Protein AF-A0AB39K5T0-F1 (afdb_monomer_lite)

Foldseek 3Di:
DDPLVVVLVVVLVVVCVVCVVVVNNVVSVVVVVVCVVCVVVSVVVVVVVVVVVVVVVVVVVVVVVVVVVVVVVVVVVVVVVVVVVVVVVVVVVVVVVVVVVVVVVCCVVCVPPNVVVVVVVVVVVVVVVVVVVVVVVVVVPD

Secondary structure (DSSP, 8-state):
--HHHHHHHHHHHHHHHHHHHTT-HHHHHHHHHHHHHTHHHHHHHHHHHHHHHHHHHHHHHHHHHHHHHHHHHHHHHHHHHHHHHHHHHHHHHHHHHHHHHHHHHHHHHHSSTTHHHHHHHHHHHHHHHHHHHHHHHHHTT-

Sequence (142 aa):
MDKFEEALQHHKDSLAKELIKLGKNRQVDLAEWDIEQNQADYEYYFEAGRQSQQAKVEELQQDLEAQREETIKGYTKISDLRLERDELQKRVDSLEAASLKALAWFDQKYMGETGLESMLWVGKAKEARDELEQALKGEENA

Structure (mmCIF, N/CA/C/O backbone):
data_AF-A0AB39K5T0-F1
#
_entry.id   AF-A0AB39K5T0-F1
#
loop_
_atom_site.group_PDB
_atom_site.id
_atom_site.type_symbol
_atom_site.label_atom_id
_atom_site.label_alt_id
_atom_site.label_comp_id
_atom_site.label_asym_id
_atom_site.label_entity_id
_atom_site.label_seq_id
_atom_site.pdbx_PDB_ins_code
_atom_site.Cartn_x
_atom_site.Cartn_y
_atom_site.Cartn_z
_atom_site.occupancy
_atom_site.B_iso_or_equiv
_atom_site.auth_seq_id
_atom_site.auth_comp_id
_atom_site.auth_asym_id
_atom_site.auth_atom_id
_atom_site.pdbx_PDB_model_num
ATOM 1 N N . MET A 1 1 ? -5.313 -11.377 31.224 1.00 54.31 1 MET A N 1
ATOM 2 C CA . MET A 1 1 ? -6.736 -11.083 30.993 1.00 54.31 1 MET A CA 1
ATOM 3 C C . MET A 1 1 ? -6.956 -11.084 29.493 1.00 54.31 1 MET A C 1
ATOM 5 O O . MET A 1 1 ? -5.973 -11.033 28.756 1.00 54.31 1 MET A O 1
ATOM 9 N N . ASP A 1 2 ? -8.194 -11.227 29.036 1.00 84.12 2 ASP A N 1
ATOM 10 C CA . ASP A 1 2 ? -8.521 -11.064 27.617 1.00 84.12 2 ASP A CA 1
ATOM 11 C C . ASP A 1 2 ? -8.230 -9.614 27.164 1.00 84.12 2 ASP A C 1
ATOM 13 O O . ASP A 1 2 ? -8.338 -8.677 27.956 1.00 84.12 2 ASP A O 1
ATOM 17 N N . LYS A 1 3 ? -7.877 -9.395 25.888 1.00 87.75 3 LYS A N 1
ATOM 18 C CA . LYS A 1 3 ? -7.693 -8.043 25.321 1.00 87.75 3 LYS A CA 1
ATOM 19 C C . LYS A 1 3 ? -8.965 -7.205 25.452 1.00 87.75 3 LYS A C 1
ATOM 21 O O . LYS A 1 3 ? -8.874 -5.986 25.587 1.00 87.75 3 LYS A O 1
ATOM 26 N N . PHE A 1 4 ? -10.129 -7.852 25.385 1.00 91.38 4 PHE A N 1
ATOM 27 C CA . PHE A 1 4 ? -11.407 -7.201 25.645 1.00 91.38 4 PHE A CA 1
ATOM 28 C C . PHE A 1 4 ? -11.530 -6.776 27.114 1.00 91.38 4 PHE A C 1
ATOM 30 O O . PHE A 1 4 ? -11.803 -5.609 27.377 1.00 91.38 4 PHE A O 1
ATOM 37 N N . GLU A 1 5 ? -11.254 -7.673 28.064 1.00 92.31 5 GLU A N 1
ATOM 38 C CA . GLU A 1 5 ? -11.319 -7.383 29.505 1.00 92.31 5 GLU A CA 1
ATOM 39 C C . GLU A 1 5 ? -10.394 -6.226 29.908 1.00 92.31 5 GLU A C 1
ATOM 41 O O . GLU A 1 5 ? -10.803 -5.338 30.654 1.00 92.31 5 GLU A O 1
ATOM 46 N N . GLU A 1 6 ? -9.168 -6.186 29.378 1.00 93.25 6 GLU A N 1
ATOM 47 C CA . GLU A 1 6 ? -8.213 -5.103 29.649 1.00 93.25 6 GLU A CA 1
ATOM 48 C C . GLU A 1 6 ? -8.710 -3.753 29.109 1.00 93.25 6 GLU A C 1
ATOM 50 O O . GLU A 1 6 ? -8.657 -2.736 29.808 1.00 93.25 6 GLU A O 1
ATOM 55 N N . ALA A 1 7 ? -9.234 -3.735 27.878 1.00 92.00 7 ALA A N 1
ATOM 56 C CA . ALA A 1 7 ? -9.787 -2.530 27.265 1.00 92.00 7 ALA A CA 1
ATOM 57 C C . ALA A 1 7 ? -11.060 -2.054 27.982 1.00 92.00 7 ALA A C 1
ATOM 59 O O . ALA A 1 7 ? -11.226 -0.853 28.221 1.00 92.00 7 ALA A O 1
ATOM 60 N N . LEU A 1 8 ? -11.933 -2.990 28.362 1.00 93.31 8 LEU A N 1
ATOM 61 C CA . LEU A 1 8 ? -13.162 -2.719 29.094 1.00 93.31 8 LEU A CA 1
ATOM 62 C C . LEU A 1 8 ? -12.852 -2.144 30.476 1.00 93.31 8 LEU A C 1
ATOM 64 O O . LEU A 1 8 ? -13.430 -1.124 30.850 1.00 93.31 8 LEU A O 1
ATOM 68 N N . GLN A 1 9 ? -11.904 -2.736 31.208 1.00 93.94 9 GLN A N 1
ATOM 69 C CA . GLN A 1 9 ? -11.502 -2.238 32.521 1.00 93.94 9 GLN A CA 1
ATOM 70 C C . GLN A 1 9 ? -10.901 -0.833 32.427 1.00 93.94 9 GLN A C 1
ATOM 72 O O . GLN A 1 9 ? -11.272 0.048 33.198 1.00 93.94 9 GLN A O 1
ATOM 77 N N . HIS A 1 10 ? -10.038 -0.582 31.439 1.00 94.06 10 HIS A N 1
ATOM 78 C CA . HIS A 1 10 ? -9.495 0.756 31.213 1.00 94.06 10 HIS A CA 1
ATOM 79 C C . HIS A 1 10 ? -10.602 1.788 30.928 1.00 94.06 10 HIS A C 1
ATOM 81 O O . HIS A 1 10 ? -10.564 2.909 31.444 1.00 94.06 10 HIS A O 1
ATOM 87 N N . HIS A 1 11 ? -11.607 1.422 30.127 1.00 91.44 11 HIS A N 1
ATOM 88 C CA . HIS A 1 11 ? -12.763 2.279 29.860 1.00 91.44 11 HIS A CA 1
ATOM 89 C C . HIS A 1 11 ? -13.599 2.543 31.119 1.00 91.44 11 HIS A C 1
ATOM 91 O O . HIS A 1 11 ? -13.936 3.704 31.370 1.00 91.44 11 HIS A O 1
ATOM 97 N N . LYS A 1 12 ? -13.885 1.509 31.924 1.00 93.44 12 LYS A N 1
ATOM 98 C CA . LYS A 1 12 ? -14.578 1.636 33.218 1.00 93.44 12 LYS A CA 1
ATOM 99 C C . LYS A 1 12 ? -13.832 2.603 34.141 1.00 93.44 12 LYS A C 1
ATOM 101 O O . LYS A 1 12 ? -14.409 3.593 34.587 1.00 93.44 12 LYS A O 1
ATOM 106 N N . ASP A 1 13 ? -12.528 2.400 34.322 1.00 95.12 13 ASP A N 1
ATOM 107 C CA . ASP A 1 13 ? -11.683 3.244 35.172 1.00 95.12 13 ASP A CA 1
ATOM 108 C C . ASP A 1 13 ? -11.649 4.699 34.691 1.00 95.12 13 ASP A C 1
ATOM 110 O O . ASP A 1 13 ? -11.670 5.639 35.493 1.00 95.12 13 ASP A O 1
ATOM 114 N N . SER A 1 14 ? -11.569 4.911 33.374 1.00 95.81 14 SER A N 1
ATOM 115 C CA . SER A 1 14 ? -11.548 6.256 32.803 1.00 95.81 14 SER A CA 1
ATOM 116 C C . SER A 1 14 ? -12.891 6.964 32.971 1.00 95.81 14 SER A C 1
ATOM 118 O O . SER A 1 14 ? -12.914 8.147 33.316 1.00 95.81 14 SER A O 1
ATOM 120 N N . LEU A 1 15 ? -14.002 6.257 32.753 1.00 94.12 15 LEU A N 1
ATOM 121 C CA . LEU A 1 15 ? -15.347 6.791 32.947 1.00 94.12 15 LEU A CA 1
ATOM 122 C C . LEU A 1 15 ? -15.587 7.149 34.418 1.00 94.12 15 LEU A C 1
ATOM 124 O O . LEU A 1 15 ? -16.039 8.257 34.713 1.00 94.12 15 LEU A O 1
ATOM 128 N N . ALA A 1 16 ? -15.222 6.252 35.336 1.00 94.50 16 ALA A N 1
ATOM 129 C CA . ALA A 1 16 ? -15.334 6.475 36.772 1.00 94.50 16 ALA A CA 1
ATOM 130 C C . ALA A 1 16 ? -14.557 7.728 37.202 1.00 94.50 16 ALA A C 1
ATOM 132 O O . ALA A 1 16 ? -15.107 8.602 37.874 1.00 94.50 16 ALA A O 1
ATOM 133 N N . LYS A 1 17 ? -13.306 7.883 36.743 1.00 96.25 17 LYS A N 1
ATOM 134 C CA . LYS A 1 17 ? -12.486 9.074 37.027 1.00 96.25 17 LYS A CA 1
ATOM 135 C C . LYS A 1 17 ? -13.157 10.372 36.577 1.00 96.25 17 LYS A C 1
ATOM 137 O O . LYS A 1 17 ? -13.157 11.341 37.335 1.00 96.25 17 LYS A O 1
ATOM 142 N N . GLU A 1 18 ? -13.721 10.414 35.373 1.00 96.06 18 GLU A N 1
ATOM 143 C CA . GLU A 1 18 ? -14.386 11.620 34.861 1.00 96.06 18 GLU A CA 1
ATOM 144 C C . GLU A 1 18 ? -15.693 11.926 35.604 1.00 96.06 18 GLU A C 1
ATOM 146 O O . GLU A 1 18 ? -15.952 13.076 35.966 1.00 96.06 18 GLU A O 1
ATOM 151 N N . LEU A 1 19 ? -16.493 10.909 35.927 1.00 94.56 19 LEU A N 1
ATOM 152 C CA . LEU A 1 19 ? -17.718 11.092 36.708 1.00 94.56 19 LEU A CA 1
ATOM 153 C C . LEU A 1 19 ? -17.430 11.591 38.131 1.00 94.56 19 LEU A C 1
ATOM 155 O O . LEU A 1 19 ? -18.120 12.494 38.611 1.00 94.56 19 LEU A O 1
ATOM 159 N N . ILE A 1 20 ? -16.386 11.074 38.784 1.00 94.75 20 ILE A N 1
ATOM 160 C CA . ILE A 1 20 ? -15.945 11.539 40.107 1.00 94.75 20 ILE A CA 1
ATOM 161 C C . ILE A 1 20 ? -15.510 13.008 40.045 1.00 94.75 20 ILE A C 1
ATOM 163 O O . ILE A 1 20 ? -15.945 13.806 40.878 1.00 94.75 20 ILE A O 1
ATOM 167 N N . LYS A 1 21 ? -14.713 13.400 39.038 1.00 96.19 21 LYS A N 1
ATOM 168 C CA . LYS A 1 21 ? -14.295 14.804 38.840 1.00 96.19 21 LYS A CA 1
ATOM 169 C C . LYS A 1 21 ? -15.483 15.754 38.692 1.00 96.19 21 LYS A C 1
ATOM 171 O O . LYS A 1 21 ? -15.425 16.885 39.164 1.00 96.19 21 LYS A O 1
ATOM 176 N N . LEU A 1 22 ? -16.564 15.293 38.067 1.00 95.81 22 LEU A N 1
ATOM 177 C CA . LEU A 1 22 ? -17.803 16.055 37.894 1.00 95.81 22 LEU A CA 1
ATOM 178 C C . LEU A 1 22 ? -18.724 16.020 39.130 1.00 95.81 22 LEU A C 1
ATOM 180 O O . LEU A 1 22 ? -19.835 16.547 39.076 1.00 95.81 22 LEU A O 1
ATOM 184 N N . GLY A 1 23 ? -18.305 15.389 40.233 1.00 94.44 23 GLY A N 1
ATOM 185 C CA . GLY A 1 23 ? -19.101 15.241 41.457 1.00 94.44 23 GLY A CA 1
ATOM 186 C C . GLY A 1 23 ? -20.240 14.220 41.347 1.00 94.44 23 GLY A C 1
ATOM 187 O O . GLY A 1 23 ? -21.101 14.149 42.225 1.00 94.44 23 GLY A O 1
ATOM 188 N N . LYS A 1 24 ? -20.262 13.408 40.286 1.00 95.44 24 LYS A N 1
ATOM 189 C CA . LYS A 1 24 ? -21.336 12.467 39.938 1.00 95.44 24 LYS A CA 1
ATOM 190 C C . LYS A 1 24 ? -21.069 11.054 40.464 1.00 95.44 24 LYS A C 1
ATOM 192 O O . LYS A 1 24 ? -21.304 10.075 39.766 1.00 95.44 24 LYS A O 1
ATOM 197 N N . ASN A 1 25 ? -20.625 10.933 41.714 1.00 91.94 25 ASN A N 1
ATOM 198 C CA . ASN A 1 25 ? -20.197 9.652 42.300 1.00 91.94 25 ASN A CA 1
ATOM 199 C C . ASN A 1 25 ? -21.273 8.555 42.213 1.00 91.94 25 ASN A C 1
ATOM 201 O O . ASN A 1 25 ? -20.984 7.444 41.801 1.00 91.94 25 ASN A O 1
ATOM 205 N N . ARG A 1 26 ? -22.542 8.887 42.483 1.00 90.75 26 ARG A N 1
ATOM 206 C CA . ARG A 1 26 ? -23.658 7.924 42.388 1.00 90.75 26 ARG A CA 1
ATOM 207 C C . ARG A 1 26 ? -23.930 7.428 40.959 1.00 90.75 26 ARG A C 1
ATOM 209 O O . ARG A 1 26 ? -24.596 6.417 40.780 1.00 90.75 26 ARG A O 1
ATOM 216 N N . GLN A 1 27 ? -23.472 8.159 39.942 1.00 93.19 27 GLN A N 1
ATOM 217 C CA . GLN A 1 27 ? -23.603 7.740 38.544 1.00 93.19 27 GLN A CA 1
ATOM 218 C C . GLN A 1 27 ? -22.518 6.737 38.142 1.00 93.19 27 GLN A C 1
ATOM 220 O O . GLN A 1 27 ? -22.699 6.073 37.130 1.00 93.19 27 GLN A O 1
ATOM 225 N N . VAL A 1 28 ? -21.437 6.606 38.921 1.00 92.62 28 VAL A N 1
ATOM 226 C CA . VAL A 1 28 ? -20.396 5.594 38.691 1.00 92.62 28 VAL A CA 1
ATOM 227 C C . VAL A 1 28 ? -20.990 4.203 38.880 1.00 92.62 28 VAL A C 1
ATOM 229 O O . VAL A 1 28 ? -21.004 3.436 37.929 1.00 92.62 28 VAL A O 1
ATOM 232 N N . ASP A 1 29 ? -21.601 3.940 40.039 1.00 91.62 29 ASP A N 1
ATOM 233 C CA . ASP A 1 29 ? -22.191 2.630 40.353 1.00 91.62 29 ASP A CA 1
ATOM 234 C C . ASP A 1 29 ? -23.278 2.221 39.341 1.00 91.62 29 ASP A C 1
ATOM 236 O O . ASP A 1 29 ? -23.385 1.063 38.948 1.00 91.62 29 ASP A O 1
ATOM 240 N N . LEU A 1 30 ? -24.088 3.189 38.891 1.00 92.75 30 LEU A N 1
ATOM 241 C CA . LEU A 1 30 ? -25.125 2.952 37.882 1.00 92.75 30 LEU A CA 1
ATOM 242 C C . LEU A 1 30 ? -24.526 2.618 36.512 1.00 92.75 30 LEU A C 1
ATOM 244 O O . LEU A 1 30 ? -25.052 1.750 35.821 1.00 92.75 30 LEU A O 1
ATOM 248 N N . ALA A 1 31 ? -23.451 3.304 36.121 1.00 91.38 31 ALA A N 1
ATOM 249 C CA . ALA A 1 31 ? -22.766 3.045 34.862 1.00 91.38 31 ALA A CA 1
ATOM 250 C C . ALA A 1 31 ? -22.012 1.709 34.893 1.00 91.38 31 ALA A C 1
ATOM 252 O O . ALA A 1 31 ? -22.048 0.975 33.914 1.00 91.38 31 ALA A O 1
ATOM 253 N N . GLU A 1 32 ? -21.361 1.365 36.007 1.00 91.25 32 GLU A N 1
ATOM 254 C CA . GLU A 1 32 ? -20.696 0.068 36.170 1.00 91.25 32 GLU A CA 1
ATOM 255 C C . GLU A 1 32 ? -21.695 -1.086 36.085 1.00 91.25 32 GLU A C 1
ATOM 257 O O . GLU A 1 32 ? -21.464 -2.028 35.327 1.00 91.25 32 GLU A O 1
ATOM 262 N N . TRP A 1 33 ? -22.837 -0.969 36.771 1.00 93.00 33 TRP A N 1
ATOM 263 C CA . TRP A 1 33 ? -23.907 -1.961 36.695 1.00 93.00 33 TRP A CA 1
ATOM 264 C C . TRP A 1 33 ? -24.451 -2.117 35.269 1.00 93.00 33 TRP A C 1
ATOM 266 O O . TRP A 1 33 ? -24.597 -3.240 34.790 1.00 93.00 33 TRP A O 1
ATOM 276 N N . ASP A 1 34 ? -24.706 -1.011 34.564 1.00 93.06 34 ASP A N 1
ATOM 277 C CA . ASP A 1 34 ? -25.186 -1.042 33.176 1.00 93.06 34 ASP A CA 1
ATOM 278 C C . ASP A 1 34 ? -24.164 -1.691 32.225 1.00 93.06 34 ASP A C 1
ATOM 280 O O . ASP A 1 34 ? -24.523 -2.507 31.375 1.00 93.06 34 ASP A O 1
ATOM 284 N N . ILE A 1 35 ? -22.871 -1.407 32.411 1.00 91.88 35 ILE A N 1
ATOM 285 C CA . ILE A 1 35 ? -21.799 -2.030 31.626 1.00 91.88 35 ILE A CA 1
ATOM 286 C C . ILE A 1 35 ? -21.726 -3.539 31.886 1.00 91.88 35 ILE A C 1
ATOM 288 O O . ILE A 1 35 ? -21.510 -4.309 30.953 1.00 91.88 35 ILE A O 1
ATOM 292 N N . GLU A 1 36 ? -21.908 -3.978 33.130 1.00 91.25 36 GLU A N 1
ATOM 293 C CA . GLU A 1 36 ? -21.906 -5.401 33.484 1.00 91.25 36 GLU A CA 1
ATOM 294 C C . GLU A 1 36 ? -23.108 -6.150 32.904 1.00 91.25 36 GLU A C 1
ATOM 296 O O . GLU A 1 36 ? -22.944 -7.255 32.391 1.00 91.25 36 GLU A O 1
ATOM 301 N N . GLN A 1 37 ? -24.303 -5.548 32.926 1.00 94.69 37 GLN A N 1
ATOM 302 C CA . GLN A 1 37 ? -25.497 -6.165 32.337 1.00 94.69 37 GLN A CA 1
ATOM 303 C C . GLN A 1 37 ? -25.389 -6.318 30.815 1.00 94.69 37 GLN A C 1
ATOM 305 O O . GLN A 1 37 ? -25.910 -7.284 30.261 1.00 94.69 37 GLN A O 1
ATOM 310 N N . ASN A 1 38 ? -24.693 -5.396 30.147 1.00 93.56 38 ASN A N 1
ATOM 311 C CA . ASN A 1 38 ? -24.563 -5.372 28.690 1.00 93.56 38 ASN A CA 1
ATOM 312 C C . ASN A 1 38 ? -23.182 -5.844 28.195 1.00 93.56 38 ASN A C 1
ATOM 314 O O . ASN A 1 38 ? -22.824 -5.604 27.042 1.00 93.56 38 ASN A O 1
ATOM 318 N N . GLN A 1 39 ? -22.387 -6.515 29.040 1.00 92.06 39 GLN A N 1
ATOM 319 C CA . GLN A 1 39 ? -21.005 -6.890 28.712 1.00 92.06 39 GLN A CA 1
ATOM 320 C C . GLN A 1 39 ? -20.900 -7.710 27.418 1.00 92.06 39 GLN A C 1
ATOM 322 O O . GLN A 1 39 ? -20.000 -7.463 26.619 1.00 92.06 39 GLN A O 1
ATOM 327 N N . ALA A 1 40 ? -21.833 -8.638 27.189 1.00 92.81 40 ALA A N 1
ATOM 328 C CA . ALA A 1 40 ? -21.841 -9.478 25.992 1.00 92.81 40 ALA A CA 1
ATOM 329 C C . ALA A 1 40 ? -22.009 -8.660 24.698 1.00 92.81 40 ALA A C 1
ATOM 331 O O . ALA A 1 40 ? -21.337 -8.928 23.704 1.00 92.81 40 ALA A O 1
ATOM 332 N N . ASP A 1 41 ? -22.856 -7.628 24.719 1.00 94.19 41 ASP A N 1
ATOM 333 C CA . ASP A 1 41 ? -23.040 -6.743 23.568 1.00 94.19 41 ASP A CA 1
ATOM 334 C C . ASP A 1 41 ? -21.782 -5.899 23.330 1.00 94.19 41 ASP A C 1
ATOM 336 O O . ASP A 1 41 ? -21.341 -5.737 22.190 1.00 94.19 41 ASP A O 1
ATOM 340 N N . TYR A 1 42 ? -21.156 -5.400 24.401 1.00 91.31 42 TYR A N 1
ATOM 341 C CA . TYR A 1 42 ? -19.882 -4.685 24.296 1.00 91.31 42 TYR A CA 1
ATOM 342 C C . TYR A 1 42 ? -18.776 -5.555 23.695 1.00 91.31 42 TYR A C 1
ATOM 344 O O . TYR A 1 42 ? -18.026 -5.076 22.842 1.00 91.31 42 TYR A O 1
ATOM 352 N N . GLU A 1 43 ? -18.689 -6.817 24.109 1.00 94.19 43 GLU A N 1
ATOM 353 C CA . GLU A 1 43 ? -17.722 -7.780 23.584 1.00 94.19 43 GLU A CA 1
ATOM 354 C C . GLU A 1 43 ? -17.962 -8.049 22.099 1.00 94.19 43 GLU A C 1
ATOM 356 O O . GLU A 1 43 ? -17.043 -7.919 21.290 1.00 94.19 43 GLU A O 1
ATOM 361 N N . TYR A 1 44 ? -19.220 -8.280 21.716 1.00 94.62 44 TYR A N 1
ATOM 362 C CA . TYR A 1 44 ? -19.610 -8.468 20.322 1.00 94.62 44 TYR A CA 1
ATOM 363 C C . TYR A 1 44 ? -19.175 -7.295 19.430 1.00 94.62 44 TYR A C 1
ATOM 365 O O . TYR A 1 44 ? -18.540 -7.496 18.390 1.00 94.62 44 TYR A O 1
ATOM 373 N N . TYR A 1 45 ? -19.474 -6.053 19.826 1.00 93.62 45 TYR A N 1
ATOM 374 C CA . TYR A 1 45 ? -19.085 -4.882 19.033 1.00 93.62 45 TYR A CA 1
ATOM 375 C C . TYR A 1 45 ? -17.570 -4.652 19.025 1.00 93.62 45 TYR A C 1
ATOM 377 O O . TYR A 1 45 ? -17.024 -4.223 18.003 1.00 93.62 45 TYR A O 1
ATOM 385 N N . PHE A 1 46 ? -16.878 -4.953 20.127 1.00 93.25 46 PHE A N 1
ATOM 386 C CA . PHE A 1 46 ? -15.421 -4.881 20.199 1.00 93.25 46 PHE A CA 1
ATOM 387 C C . PHE A 1 46 ? -14.765 -5.857 19.217 1.00 93.25 46 PHE A C 1
ATOM 389 O O . PHE A 1 46 ? -13.878 -5.478 18.446 1.00 93.25 46 PHE A O 1
ATOM 396 N N . GLU A 1 47 ? -15.232 -7.102 19.189 1.00 94.44 47 GLU A N 1
ATOM 397 C CA . GLU A 1 47 ? -14.716 -8.130 18.292 1.00 94.44 47 GLU A CA 1
ATOM 3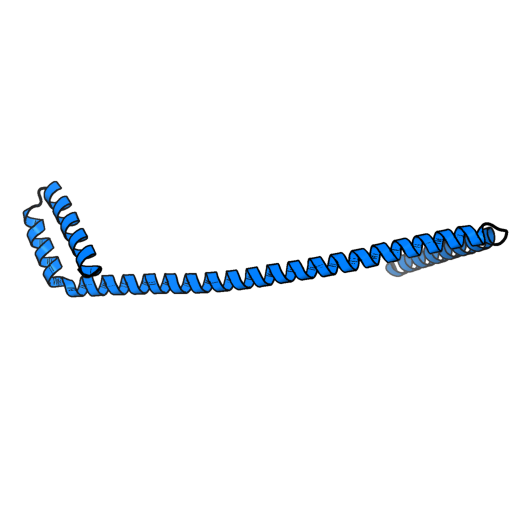98 C C . GLU A 1 47 ? -15.053 -7.846 16.832 1.00 94.44 47 GLU A C 1
ATOM 400 O O . GLU A 1 47 ? -14.163 -7.938 15.983 1.00 94.44 47 GLU A O 1
ATOM 405 N N . ALA A 1 48 ? -16.287 -7.433 16.534 1.00 94.56 48 ALA A N 1
ATOM 406 C CA . ALA A 1 48 ? -16.695 -7.043 15.187 1.00 94.56 48 ALA A CA 1
ATOM 407 C C . ALA A 1 48 ? -15.847 -5.873 14.659 1.00 94.56 48 ALA A C 1
ATOM 409 O O . ALA A 1 48 ? -15.366 -5.904 13.523 1.00 94.56 48 ALA A O 1
ATOM 410 N N . GLY A 1 49 ? -15.593 -4.867 15.503 1.00 93.62 49 GLY A N 1
ATOM 411 C CA . GLY A 1 49 ? -14.701 -3.756 15.178 1.00 93.62 49 GLY A CA 1
ATOM 412 C C . GLY A 1 49 ? -13.272 -4.223 14.900 1.00 93.62 49 GLY A C 1
ATOM 413 O O . GLY A 1 49 ? -12.681 -3.843 13.886 1.00 93.62 49 GLY A O 1
ATOM 414 N N . ARG A 1 50 ? -12.731 -5.106 15.748 1.00 93.56 50 ARG A N 1
ATOM 415 C CA . ARG A 1 50 ? -11.386 -5.671 15.573 1.00 93.56 50 ARG A CA 1
ATOM 416 C C . ARG A 1 50 ? -11.270 -6.479 14.281 1.00 93.56 50 ARG A C 1
ATOM 418 O O . ARG A 1 50 ? -10.288 -6.329 13.562 1.00 93.56 50 ARG A O 1
ATOM 425 N N . GLN A 1 51 ? -12.260 -7.315 13.976 1.00 94.69 51 GLN A N 1
ATOM 426 C CA . GLN A 1 51 ? -12.294 -8.114 12.749 1.00 94.69 51 GLN A CA 1
ATOM 427 C C . GLN A 1 51 ? -12.376 -7.226 11.504 1.00 94.69 51 GLN A C 1
ATOM 429 O O . GLN A 1 51 ? -11.645 -7.455 10.546 1.00 94.69 51 GLN A O 1
ATOM 434 N N . SER A 1 52 ? -13.202 -6.177 11.531 1.00 95.25 52 SER A N 1
ATOM 435 C CA . SER A 1 52 ? -13.307 -5.227 10.420 1.00 95.25 52 SER A CA 1
ATOM 436 C C . SER A 1 52 ? -11.991 -4.484 10.167 1.00 95.25 52 SER A C 1
ATOM 438 O O . SER A 1 52 ? -11.546 -4.383 9.023 1.00 95.25 52 SER A O 1
ATOM 440 N N . GLN A 1 53 ? -11.326 -4.013 11.226 1.00 95.00 53 GLN A N 1
ATOM 441 C CA . GLN A 1 53 ? -10.019 -3.365 11.106 1.00 95.00 53 GLN A CA 1
ATOM 442 C C . GLN A 1 53 ? -8.956 -4.328 10.580 1.00 95.00 53 GLN A C 1
ATOM 444 O O . GLN A 1 53 ? -8.185 -3.963 9.696 1.00 95.00 53 GLN A O 1
ATOM 449 N N . GLN A 1 54 ? -8.942 -5.562 11.085 1.00 95.38 54 GLN A N 1
ATOM 450 C CA . GLN A 1 54 ? -8.017 -6.596 10.636 1.00 95.38 54 GLN A CA 1
ATOM 451 C C . GLN A 1 54 ? -8.216 -6.917 9.148 1.00 95.38 54 GLN A C 1
ATOM 453 O O . GLN A 1 54 ? -7.244 -6.928 8.400 1.00 95.38 54 GLN A O 1
ATOM 458 N N . ALA A 1 55 ? -9.464 -7.069 8.697 1.00 96.12 55 ALA A N 1
ATOM 459 C CA . ALA A 1 55 ? -9.776 -7.276 7.285 1.00 96.12 55 ALA A CA 1
ATOM 460 C C . ALA A 1 55 ? -9.278 -6.113 6.413 1.00 96.12 55 ALA A C 1
ATOM 462 O O . ALA A 1 55 ? -8.728 -6.336 5.337 1.00 96.12 55 ALA A O 1
ATOM 463 N N . LYS A 1 56 ? -9.398 -4.865 6.893 1.00 96.38 56 LYS A N 1
ATOM 464 C CA . LYS A 1 56 ? -8.874 -3.707 6.159 1.00 96.38 56 LYS A CA 1
ATOM 465 C C . LYS A 1 56 ? -7.349 -3.695 6.093 1.00 96.38 56 LYS A C 1
ATOM 467 O O . LYS A 1 56 ? -6.787 -3.314 5.070 1.00 96.38 56 LYS A O 1
ATOM 472 N N . VAL A 1 57 ? -6.675 -4.102 7.168 1.00 96.75 57 VAL A N 1
ATOM 473 C CA . VAL A 1 57 ? -5.214 -4.249 7.181 1.00 96.75 57 VAL A CA 1
ATOM 474 C C . VAL A 1 57 ? -4.774 -5.321 6.186 1.00 96.75 57 VAL A C 1
ATOM 476 O O . VAL A 1 57 ? -3.823 -5.092 5.446 1.00 96.75 57 VAL A O 1
ATOM 479 N N . GLU A 1 58 ? -5.472 -6.453 6.130 1.00 97.25 58 GLU A N 1
ATOM 480 C CA . GLU A 1 58 ? -5.173 -7.544 5.197 1.00 97.25 58 GLU A CA 1
ATOM 481 C C . GLU A 1 58 ? -5.371 -7.127 3.735 1.00 97.25 58 GLU A C 1
ATOM 483 O O . GLU A 1 58 ? -4.497 -7.382 2.909 1.00 97.25 58 GLU A O 1
ATOM 488 N N . GLU A 1 59 ? -6.460 -6.419 3.422 1.00 96.88 59 GLU A N 1
ATOM 489 C CA . GLU A 1 59 ? -6.695 -5.837 2.092 1.00 96.88 59 GLU A CA 1
ATOM 490 C C . GLU A 1 59 ? -5.548 -4.895 1.693 1.00 96.88 59 GLU A C 1
ATOM 492 O O . GLU A 1 59 ? -4.937 -5.052 0.638 1.00 96.88 59 GLU A O 1
ATOM 497 N N . LEU A 1 60 ? -5.181 -3.963 2.580 1.00 96.62 60 LEU A N 1
ATOM 498 C CA . LEU A 1 60 ? -4.092 -3.017 2.322 1.00 96.62 60 LEU A CA 1
ATOM 499 C C . LEU A 1 60 ? -2.733 -3.710 2.163 1.00 96.62 60 LEU A C 1
ATOM 501 O O . LEU A 1 60 ? -1.896 -3.247 1.389 1.00 96.62 60 LEU A O 1
ATOM 505 N N . GLN A 1 61 ? -2.489 -4.801 2.889 1.00 96.56 61 GLN A N 1
ATOM 506 C CA . GLN A 1 61 ? -1.272 -5.597 2.735 1.00 96.56 61 GLN A CA 1
ATOM 507 C C . GLN A 1 61 ? -1.217 -6.289 1.372 1.00 96.56 61 GLN A C 1
ATOM 509 O O . GLN A 1 61 ? -0.155 -6.301 0.753 1.00 96.56 61 GLN A O 1
ATOM 514 N N . GLN A 1 62 ? -2.340 -6.823 0.886 1.00 96.94 62 GLN A N 1
ATOM 515 C CA . GLN A 1 62 ? -2.414 -7.437 -0.442 1.00 96.94 62 GLN A CA 1
ATOM 516 C C . GLN A 1 62 ? -2.164 -6.411 -1.552 1.00 96.94 62 GLN A C 1
ATOM 518 O O . GLN A 1 62 ? -1.349 -6.663 -2.441 1.00 96.94 62 GLN A O 1
ATOM 523 N N . ASP A 1 63 ? -2.789 -5.237 -1.462 1.00 96.31 63 ASP A N 1
ATOM 524 C CA . ASP A 1 63 ? -2.580 -4.148 -2.421 1.00 96.31 63 ASP A CA 1
ATOM 525 C C . ASP A 1 63 ? -1.120 -3.678 -2.436 1.00 96.31 63 ASP A C 1
ATOM 527 O O . ASP A 1 63 ? -0.525 -3.478 -3.500 1.00 96.31 63 ASP A O 1
ATOM 531 N N . LEU A 1 64 ? -0.515 -3.534 -1.252 1.00 96.12 64 LEU A N 1
ATOM 532 C CA . LEU A 1 64 ? 0.887 -3.151 -1.119 1.00 96.12 64 LEU A CA 1
ATOM 533 C C . LEU A 1 64 ? 1.812 -4.186 -1.772 1.00 96.12 64 LEU A C 1
ATOM 535 O O . LEU A 1 64 ? 2.763 -3.810 -2.459 1.00 96.12 64 LEU A O 1
ATOM 539 N N . GLU A 1 65 ? 1.555 -5.475 -1.556 1.00 96.88 65 GLU A N 1
ATOM 540 C CA . GLU A 1 65 ? 2.372 -6.551 -2.117 1.00 96.88 65 GLU A CA 1
ATOM 541 C C . GLU A 1 65 ? 2.265 -6.585 -3.649 1.00 96.88 65 GLU A C 1
ATOM 543 O O . GLU A 1 65 ? 3.283 -6.667 -4.338 1.00 96.88 65 GLU A O 1
ATOM 548 N N . ALA A 1 66 ? 1.058 -6.399 -4.193 1.00 95.88 66 ALA A N 1
ATOM 549 C CA . ALA A 1 66 ? 0.839 -6.315 -5.635 1.00 95.88 66 ALA A CA 1
ATOM 550 C C . ALA A 1 66 ? 1.593 -5.129 -6.264 1.00 95.88 66 ALA A C 1
ATOM 552 O O . ALA A 1 66 ? 2.295 -5.292 -7.267 1.00 95.88 66 ALA A O 1
ATOM 553 N N . GLN A 1 67 ? 1.523 -3.945 -5.644 1.00 95.81 67 GLN A N 1
ATOM 554 C CA . GLN A 1 67 ? 2.260 -2.764 -6.108 1.00 95.81 67 GLN A CA 1
ATOM 555 C C . GLN A 1 67 ? 3.777 -2.948 -6.021 1.00 95.81 67 GLN A C 1
ATOM 557 O O . GLN A 1 67 ? 4.517 -2.490 -6.899 1.00 95.81 67 GLN A O 1
ATOM 562 N N . ARG A 1 68 ? 4.268 -3.623 -4.975 1.00 96.25 68 ARG A N 1
ATOM 563 C CA . ARG A 1 68 ? 5.690 -3.967 -4.847 1.00 96.25 68 ARG A CA 1
ATOM 564 C C . ARG A 1 68 ? 6.136 -4.889 -5.970 1.00 96.25 68 ARG A C 1
ATOM 566 O O . ARG A 1 68 ? 7.172 -4.628 -6.579 1.00 96.25 68 ARG A O 1
ATOM 573 N N . GLU A 1 69 ? 5.363 -5.926 -6.273 1.00 95.69 69 GLU A N 1
ATOM 574 C CA . GLU A 1 69 ? 5.688 -6.862 -7.348 1.00 95.69 69 GLU A CA 1
ATOM 575 C C . GLU A 1 69 ? 5.705 -6.168 -8.718 1.00 95.69 69 GLU A C 1
ATOM 577 O O . GLU A 1 69 ? 6.638 -6.360 -9.504 1.00 95.69 69 GLU A O 1
ATOM 582 N N . GLU A 1 70 ? 4.722 -5.308 -8.995 1.00 95.44 70 GLU A N 1
ATOM 583 C CA . GLU A 1 70 ? 4.682 -4.501 -10.218 1.00 95.44 70 GLU A CA 1
ATOM 584 C C . GLU A 1 70 ? 5.896 -3.569 -10.322 1.00 95.44 70 GLU A C 1
ATOM 586 O O . GLU A 1 70 ? 6.552 -3.496 -11.365 1.00 95.44 70 GLU A O 1
ATOM 591 N N . THR A 1 71 ? 6.253 -2.915 -9.217 1.00 95.06 71 THR A N 1
ATOM 592 C CA . THR A 1 71 ? 7.419 -2.031 -9.141 1.00 95.06 71 THR A CA 1
ATOM 593 C C . THR A 1 71 ? 8.714 -2.792 -9.428 1.00 95.06 71 THR A C 1
ATOM 595 O O . THR A 1 71 ? 9.539 -2.333 -10.220 1.00 95.06 71 THR A O 1
ATOM 598 N N . ILE A 1 72 ? 8.889 -3.979 -8.839 1.00 96.06 72 ILE A N 1
ATOM 599 C CA . ILE A 1 72 ? 10.052 -4.843 -9.085 1.00 96.06 72 ILE A CA 1
ATOM 600 C C . ILE A 1 72 ? 10.119 -5.239 -10.562 1.00 96.06 72 ILE A C 1
ATOM 602 O O . ILE A 1 72 ? 11.163 -5.053 -11.187 1.00 96.06 72 ILE A O 1
ATOM 606 N N . LYS A 1 73 ? 9.007 -5.700 -11.152 1.00 95.44 73 LYS A N 1
ATOM 607 C CA . LYS A 1 73 ? 8.934 -6.033 -12.587 1.00 95.44 73 LYS A CA 1
ATOM 608 C C . LYS A 1 73 ? 9.316 -4.839 -13.464 1.00 95.44 73 LYS A C 1
ATOM 610 O O . LYS A 1 73 ? 10.066 -4.999 -14.429 1.00 95.44 73 LYS A O 1
ATOM 615 N N . GLY A 1 74 ? 8.843 -3.642 -13.114 1.00 95.50 74 GLY A N 1
ATOM 616 C CA . GLY A 1 74 ? 9.204 -2.394 -13.783 1.00 95.50 74 GLY A CA 1
ATOM 617 C C . GLY A 1 74 ? 10.706 -2.107 -13.724 1.00 95.50 74 GLY A C 1
ATOM 618 O O . GLY A 1 74 ? 11.324 -1.848 -14.759 1.00 95.50 74 GLY A O 1
ATOM 619 N N . TYR A 1 75 ? 11.319 -2.208 -12.541 1.00 94.62 75 TYR A N 1
ATOM 620 C CA . TYR A 1 75 ? 12.759 -2.001 -12.373 1.00 94.62 75 TYR A CA 1
ATOM 621 C C . TYR A 1 75 ? 13.602 -3.023 -13.136 1.00 94.62 75 TYR A C 1
ATOM 623 O O . TYR A 1 75 ? 14.571 -2.627 -13.786 1.00 94.62 75 TYR A O 1
ATOM 631 N N . THR A 1 76 ? 13.229 -4.305 -13.112 1.00 95.62 76 THR A N 1
ATOM 632 C CA . THR A 1 76 ? 13.918 -5.347 -13.885 1.00 95.62 76 THR A CA 1
ATOM 633 C C . THR A 1 76 ? 13.869 -5.031 -15.376 1.00 95.62 76 THR A C 1
ATOM 635 O O . THR A 1 76 ? 14.913 -4.954 -16.016 1.00 95.62 76 THR A O 1
ATOM 638 N N . LYS A 1 77 ? 12.685 -4.703 -15.912 1.00 96.06 77 LYS A N 1
ATOM 639 C CA . LYS A 1 77 ? 12.535 -4.330 -17.325 1.00 96.06 77 LYS A CA 1
ATOM 640 C C . LYS A 1 77 ? 13.379 -3.109 -17.701 1.00 96.06 77 LYS A C 1
ATOM 642 O O . LYS A 1 77 ? 13.989 -3.084 -18.766 1.00 96.06 77 LYS A O 1
ATOM 647 N N . ILE A 1 78 ? 13.432 -2.088 -16.843 1.00 96.19 78 ILE A N 1
ATOM 648 C CA . ILE A 1 78 ? 14.278 -0.905 -17.070 1.00 96.19 78 ILE A CA 1
ATOM 649 C C . ILE A 1 78 ? 15.762 -1.286 -17.078 1.00 96.19 78 ILE A C 1
ATOM 651 O O . ILE A 1 78 ? 16.520 -0.743 -17.882 1.00 96.19 78 ILE A O 1
ATOM 655 N N . SER A 1 79 ? 16.184 -2.187 -16.191 1.00 95.56 79 SER A N 1
ATOM 656 C CA . SER A 1 79 ? 17.559 -2.686 -16.153 1.00 95.56 79 SER A CA 1
ATOM 657 C C . SER A 1 79 ? 17.923 -3.419 -17.445 1.00 95.56 79 SER A C 1
ATOM 659 O O . SER A 1 79 ? 18.954 -3.114 -18.040 1.00 95.56 79 SER A O 1
ATOM 661 N N . ASP A 1 80 ? 17.054 -4.309 -17.922 1.00 95.69 80 ASP A N 1
ATOM 662 C CA . ASP A 1 80 ? 17.275 -5.064 -19.160 1.00 95.69 80 ASP A CA 1
ATOM 663 C C . ASP A 1 80 ? 17.377 -4.129 -20.373 1.00 95.69 80 ASP A C 1
ATOM 665 O O . ASP A 1 80 ? 18.323 -4.210 -21.155 1.00 95.69 80 ASP A O 1
ATOM 669 N N . LEU A 1 81 ? 16.470 -3.150 -20.473 1.00 95.75 81 LEU A N 1
ATOM 670 C CA . LEU A 1 81 ? 16.502 -2.138 -21.536 1.00 95.75 81 LEU A CA 1
ATOM 671 C C . LEU A 1 81 ? 17.757 -1.254 -21.482 1.00 95.75 81 LEU A C 1
ATOM 673 O O . LEU A 1 81 ? 18.216 -0.761 -22.513 1.00 95.75 81 LEU A O 1
ATOM 677 N N . ARG A 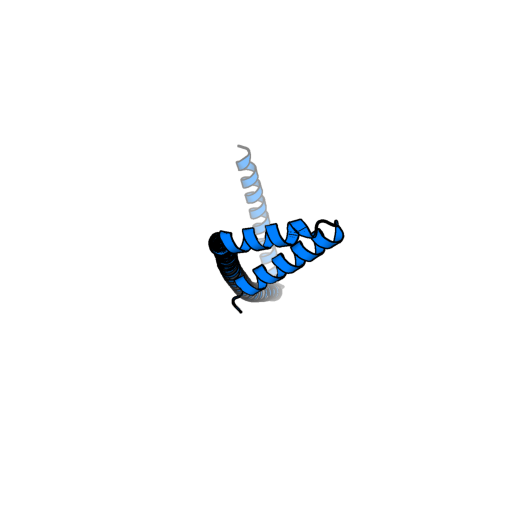1 82 ? 18.320 -1.007 -20.292 1.00 94.56 82 ARG A N 1
ATOM 678 C CA . ARG A 1 82 ? 19.597 -0.285 -20.162 1.00 94.56 82 ARG A CA 1
ATOM 679 C C . ARG A 1 82 ? 20.749 -1.105 -20.729 1.00 94.56 82 ARG A C 1
ATOM 681 O O . ARG A 1 82 ? 21.537 -0.549 -21.484 1.00 94.56 82 ARG A O 1
ATOM 688 N N . LEU A 1 83 ? 20.803 -2.401 -20.426 1.00 95.44 83 LEU A N 1
ATOM 689 C CA . LEU A 1 83 ? 21.826 -3.295 -20.971 1.00 95.44 83 LEU A CA 1
ATOM 690 C C . LEU A 1 83 ? 21.741 -3.382 -22.498 1.00 95.44 83 LEU A C 1
ATOM 692 O O . LEU A 1 83 ? 22.753 -3.211 -23.174 1.00 95.44 83 LEU A O 1
ATOM 696 N N . GLU A 1 84 ? 20.537 -3.565 -23.046 1.00 95.00 84 GLU A N 1
ATOM 697 C CA . GLU A 1 84 ? 20.327 -3.616 -24.498 1.00 95.00 84 GLU A CA 1
ATOM 698 C C . GLU A 1 84 ? 20.762 -2.312 -25.180 1.00 95.00 84 GLU A C 1
ATOM 700 O O . GLU A 1 84 ? 21.479 -2.330 -26.182 1.00 95.00 84 GLU A O 1
ATOM 705 N N . ARG A 1 85 ? 20.394 -1.162 -24.607 1.00 95.81 85 ARG A N 1
ATOM 706 C CA . ARG A 1 85 ? 20.824 0.149 -25.106 1.00 95.81 85 ARG A CA 1
ATOM 707 C C . ARG A 1 85 ? 22.346 0.294 -25.093 1.00 95.81 85 ARG A C 1
ATOM 709 O O . ARG A 1 85 ? 22.904 0.778 -26.073 1.00 95.81 85 ARG A O 1
ATOM 716 N N . ASP A 1 86 ? 23.015 -0.126 -24.024 1.00 96.31 86 ASP A N 1
ATOM 717 C CA . ASP A 1 86 ? 24.474 -0.039 -23.922 1.00 96.31 86 ASP A CA 1
ATOM 718 C C . ASP A 1 86 ? 25.171 -0.952 -24.946 1.00 96.31 86 ASP A C 1
ATOM 720 O O . ASP A 1 86 ? 26.203 -0.589 -25.516 1.00 96.31 86 ASP A O 1
ATOM 724 N N . GLU A 1 87 ? 24.609 -2.131 -25.227 1.00 95.69 87 GLU A N 1
ATOM 725 C CA . GLU A 1 87 ? 25.094 -3.006 -26.298 1.00 95.69 87 GLU A CA 1
ATOM 726 C C . GLU A 1 87 ? 24.899 -2.395 -27.686 1.00 95.69 87 GLU A C 1
ATOM 728 O O . GLU A 1 87 ? 25.818 -2.429 -28.510 1.00 95.69 87 GLU A O 1
ATOM 733 N N . LEU A 1 88 ? 23.721 -1.828 -27.951 1.00 94.69 88 LEU A N 1
ATOM 734 C CA . LEU A 1 88 ? 23.434 -1.149 -29.211 1.00 94.69 88 LEU A CA 1
ATOM 735 C C . LEU A 1 88 ? 24.356 0.053 -29.411 1.00 94.69 88 LEU A C 1
ATOM 737 O O . LEU A 1 88 ? 24.900 0.209 -30.503 1.00 94.69 88 LEU A O 1
ATOM 741 N N . GLN A 1 89 ? 24.611 0.837 -28.362 1.00 94.88 89 GLN A N 1
ATOM 742 C CA . GLN A 1 89 ? 25.530 1.971 -28.428 1.00 94.88 89 GLN A CA 1
ATOM 743 C C . GLN A 1 89 ? 26.939 1.522 -28.824 1.00 94.88 89 GLN A C 1
ATOM 745 O O . GLN A 1 89 ? 27.512 2.062 -29.763 1.00 94.88 89 GLN A O 1
ATOM 750 N N . LYS A 1 90 ? 27.463 0.456 -28.205 1.00 94.88 90 LYS A N 1
ATOM 751 C CA . LYS A 1 90 ? 28.772 -0.104 -28.587 1.00 94.88 90 LYS A CA 1
ATOM 752 C C . LYS A 1 90 ? 28.820 -0.522 -30.058 1.00 94.88 90 LYS A C 1
ATOM 754 O O . LYS A 1 90 ? 29.849 -0.358 -30.712 1.00 94.88 90 LYS A O 1
ATOM 759 N N . ARG A 1 91 ? 27.726 -1.082 -30.590 1.00 93.06 91 ARG A N 1
ATOM 760 C CA . ARG A 1 91 ? 27.641 -1.458 -32.010 1.00 93.06 91 ARG A CA 1
ATOM 761 C C . ARG A 1 91 ? 27.646 -0.224 -32.907 1.00 93.06 91 ARG A C 1
ATOM 763 O O . ARG A 1 91 ? 28.387 -0.225 -33.887 1.00 93.06 91 ARG A O 1
ATOM 770 N N . VAL A 1 92 ? 26.887 0.815 -32.558 1.00 94.50 92 VAL A N 1
ATOM 771 C CA . VAL A 1 92 ? 26.882 2.100 -33.276 1.00 94.50 92 VAL A CA 1
ATOM 772 C C . VAL A 1 92 ? 28.286 2.698 -33.302 1.00 94.50 92 VAL A C 1
ATOM 774 O O . VAL A 1 92 ? 28.818 2.906 -34.389 1.00 94.50 92 VAL A O 1
ATOM 777 N N . ASP A 1 93 ? 28.940 2.827 -32.147 1.00 94.31 93 ASP A N 1
ATOM 778 C CA . ASP A 1 93 ? 30.299 3.376 -32.043 1.00 94.31 93 ASP A CA 1
ATOM 779 C C . ASP A 1 93 ? 31.296 2.579 -32.911 1.00 94.31 93 ASP A C 1
ATOM 781 O O . ASP A 1 93 ? 32.173 3.138 -33.576 1.00 94.31 93 ASP A O 1
ATOM 785 N N . SER A 1 94 ? 31.154 1.247 -32.950 1.00 92.31 94 SER A N 1
ATOM 786 C CA . SER A 1 94 ? 32.010 0.383 -33.770 1.00 92.31 94 SER A CA 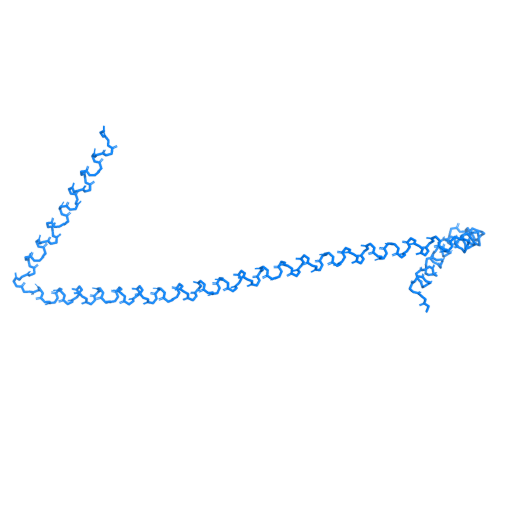1
ATOM 787 C C . SER A 1 94 ? 31.790 0.571 -35.275 1.00 92.31 94 SER A C 1
ATOM 789 O O . SER A 1 94 ? 32.756 0.568 -36.043 1.00 92.31 94 SER A O 1
ATOM 791 N N . LEU A 1 95 ? 30.537 0.760 -35.700 1.00 91.06 95 LEU A N 1
ATOM 792 C CA . LEU A 1 95 ? 30.178 1.006 -37.094 1.00 91.06 95 LEU A CA 1
ATOM 793 C C . LEU A 1 95 ? 30.634 2.395 -37.534 1.00 91.06 95 LEU A C 1
ATOM 795 O O . LEU A 1 95 ? 31.194 2.529 -38.620 1.00 91.06 95 LEU A O 1
ATOM 799 N N . GLU A 1 96 ? 30.475 3.405 -36.681 1.00 91.88 96 GLU A N 1
ATOM 800 C CA . GLU A 1 96 ? 30.990 4.751 -36.924 1.00 91.88 96 GLU A CA 1
ATOM 801 C C . GLU A 1 96 ? 32.510 4.719 -37.105 1.00 91.88 96 GLU A C 1
ATOM 803 O O . GLU A 1 96 ? 33.021 5.191 -38.123 1.00 91.88 96 GLU A O 1
ATOM 808 N N . ALA A 1 97 ? 33.240 4.056 -36.203 1.00 89.88 97 ALA A N 1
ATOM 809 C CA . ALA A 1 97 ? 34.688 3.902 -36.320 1.00 89.88 97 ALA A CA 1
ATOM 810 C C . ALA A 1 97 ? 35.105 3.152 -37.598 1.00 89.88 97 ALA A C 1
ATOM 812 O O . ALA A 1 97 ? 36.102 3.510 -38.233 1.00 89.88 97 ALA A O 1
ATOM 813 N N . ALA A 1 98 ? 34.362 2.114 -37.994 1.00 87.88 98 ALA A N 1
ATOM 814 C CA . ALA A 1 98 ? 34.608 1.396 -39.242 1.00 87.88 98 ALA A CA 1
ATOM 815 C C . ALA A 1 98 ? 34.347 2.282 -40.470 1.00 87.88 98 ALA A C 1
ATOM 817 O O . ALA A 1 98 ? 35.151 2.282 -41.402 1.00 87.88 98 ALA A O 1
ATOM 818 N N . SER A 1 99 ? 33.273 3.074 -40.453 1.00 82.69 99 SER A N 1
ATOM 819 C CA . SER A 1 99 ? 32.924 3.984 -41.547 1.00 82.69 99 SER A CA 1
ATOM 820 C C . SER A 1 99 ? 33.967 5.091 -41.722 1.00 82.69 99 SER A C 1
ATOM 822 O O . SER A 1 99 ? 34.412 5.339 -42.840 1.00 82.69 99 SER A O 1
ATOM 824 N N . LEU A 1 100 ? 34.456 5.671 -40.620 1.00 86.62 100 LEU A N 1
ATOM 825 C CA . LEU A 1 100 ? 35.531 6.661 -40.634 1.00 86.62 100 LEU A CA 1
ATOM 826 C C . LEU A 1 100 ? 36.830 6.069 -41.183 1.00 86.62 100 LEU A C 1
ATOM 828 O O . LEU A 1 100 ? 37.505 6.708 -41.985 1.00 86.62 100 LEU A O 1
ATOM 832 N N . LYS A 1 101 ? 37.168 4.827 -40.810 1.00 85.06 101 LYS A N 1
ATOM 833 C CA . LYS A 1 101 ? 38.327 4.123 -41.382 1.00 85.06 101 LYS A CA 1
ATOM 834 C C . LYS A 1 101 ? 38.163 3.865 -42.878 1.00 85.06 101 LYS A C 1
ATOM 836 O O . LYS A 1 101 ? 39.133 4.010 -43.615 1.00 85.06 101 LYS A O 1
ATOM 841 N N . ALA A 1 102 ? 36.968 3.483 -43.325 1.00 78.75 102 ALA A N 1
ATOM 842 C CA . ALA A 1 102 ? 36.685 3.248 -44.736 1.00 78.75 102 ALA A CA 1
ATOM 843 C C . ALA A 1 102 ? 36.781 4.542 -45.557 1.00 78.75 102 ALA A C 1
ATOM 845 O O . ALA A 1 102 ? 37.393 4.531 -46.621 1.00 78.75 102 ALA A O 1
ATOM 846 N N . LEU A 1 103 ? 36.250 5.655 -45.037 1.00 79.56 103 LEU A N 1
ATOM 847 C CA . LEU A 1 103 ? 36.387 6.983 -45.639 1.00 79.56 103 LEU A CA 1
ATOM 848 C C . LEU A 1 103 ? 37.852 7.419 -45.702 1.00 79.56 103 LEU A C 1
ATOM 850 O O . LEU A 1 103 ? 38.325 7.778 -46.770 1.00 79.56 103 LEU A O 1
ATOM 854 N N . ALA A 1 104 ? 38.600 7.292 -44.603 1.00 76.69 104 ALA A N 1
ATOM 855 C CA . ALA A 1 104 ? 40.021 7.632 -44.579 1.00 76.69 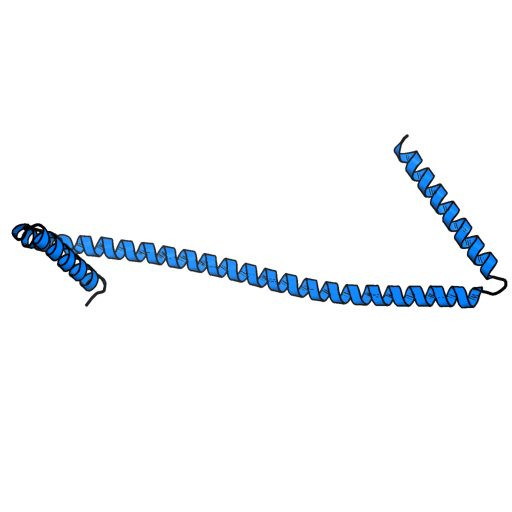104 ALA A CA 1
ATOM 856 C C . ALA A 1 104 ? 40.846 6.772 -45.552 1.00 76.69 104 ALA A C 1
ATOM 858 O O . ALA A 1 104 ? 41.738 7.280 -46.227 1.00 76.69 104 ALA A O 1
ATOM 859 N N . TRP A 1 105 ? 40.544 5.473 -45.656 1.00 79.62 105 TRP A N 1
ATOM 860 C CA . TRP A 1 105 ? 41.167 4.593 -46.645 1.00 79.62 105 TRP A CA 1
ATOM 861 C C . TRP A 1 105 ? 40.802 4.992 -48.076 1.00 79.62 105 TRP A C 1
ATOM 863 O O . TRP A 1 105 ? 41.665 4.962 -48.951 1.00 79.62 105 TRP A O 1
ATOM 873 N N . PHE A 1 106 ? 39.545 5.371 -48.319 1.00 70.81 106 PHE A N 1
ATOM 874 C CA . PHE A 1 106 ? 39.094 5.855 -49.619 1.00 70.81 106 PHE A CA 1
ATOM 875 C C . PHE A 1 106 ? 39.832 7.145 -49.992 1.00 70.81 106 PHE A C 1
ATOM 877 O O . PHE A 1 106 ? 40.478 7.188 -51.035 1.00 70.81 106 PHE A O 1
ATOM 884 N N . ASP A 1 107 ? 39.856 8.140 -49.108 1.00 71.56 107 ASP A N 1
ATOM 885 C CA . ASP A 1 107 ? 40.603 9.382 -49.309 1.00 71.56 107 ASP A CA 1
ATOM 886 C C . ASP A 1 107 ? 42.088 9.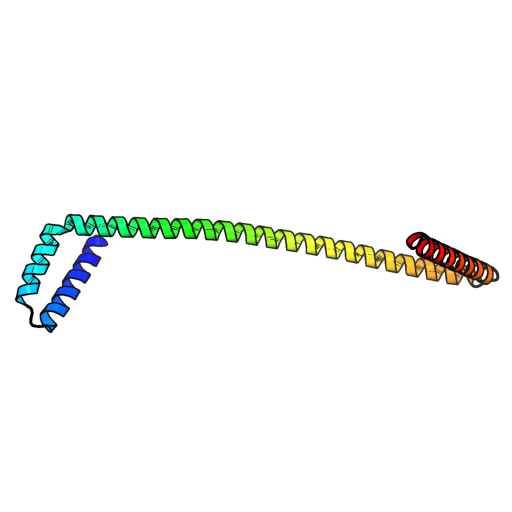096 -49.573 1.00 71.56 107 ASP A C 1
ATOM 888 O O . ASP A 1 107 ? 42.656 9.576 -50.548 1.00 71.56 107 ASP A O 1
ATOM 892 N N . GLN A 1 108 ? 42.724 8.229 -48.781 1.00 71.56 108 GLN A N 1
ATOM 893 C CA . GLN A 1 108 ? 44.133 7.879 -48.968 1.00 71.56 108 GLN A CA 1
ATOM 894 C C . GLN A 1 108 ? 44.406 7.152 -50.295 1.00 71.56 108 GLN A C 1
ATOM 896 O O . GLN A 1 108 ? 45.432 7.396 -50.931 1.00 71.56 108 GLN A O 1
ATOM 901 N N . LYS A 1 109 ? 43.519 6.244 -50.717 1.00 65.69 109 LYS A N 1
ATOM 902 C CA . LYS A 1 109 ? 43.680 5.453 -51.946 1.00 65.69 109 LYS A CA 1
ATOM 903 C C . LYS A 1 109 ? 43.391 6.265 -53.205 1.00 65.69 109 LYS A C 1
ATOM 905 O O . LYS A 1 109 ? 43.997 6.003 -54.243 1.00 65.69 109 LYS A O 1
ATOM 910 N N . TYR A 1 110 ? 42.466 7.214 -53.115 1.00 61.00 110 TYR A N 1
ATOM 911 C CA . TYR A 1 110 ? 42.009 8.005 -54.248 1.00 61.00 110 TYR A CA 1
ATOM 912 C C . TYR A 1 110 ? 42.633 9.405 -54.301 1.00 61.00 110 TYR A C 1
ATOM 914 O O . TYR A 1 110 ? 42.450 10.076 -55.297 1.00 61.00 110 TYR A O 1
ATOM 922 N N . MET A 1 111 ? 43.482 9.837 -53.362 1.00 52.78 111 MET A N 1
ATOM 923 C CA . MET A 1 111 ? 44.292 11.073 -53.483 1.00 52.78 111 MET A CA 1
ATOM 924 C C . MET A 1 111 ? 45.476 10.963 -54.486 1.00 52.78 111 MET A C 1
ATOM 926 O O . MET A 1 111 ? 46.543 11.541 -54.285 1.00 52.78 111 MET A O 1
ATOM 930 N N . GLY A 1 112 ? 45.274 10.226 -55.586 1.00 62.06 112 GLY A N 1
ATOM 931 C CA . GLY A 1 112 ? 46.009 10.304 -56.858 1.00 62.06 112 GLY A CA 1
ATOM 932 C C . GLY A 1 112 ? 45.056 10.727 -57.996 1.00 62.06 112 GLY A C 1
ATOM 933 O O . GLY A 1 112 ? 43.955 11.186 -57.715 1.00 62.06 112 GLY A O 1
ATOM 934 N N . GLU A 1 113 ? 45.422 10.567 -59.277 1.00 53.03 113 GLU A N 1
ATOM 935 C CA . GLU A 1 113 ? 44.633 11.037 -60.451 1.00 53.03 113 GLU A CA 1
ATOM 936 C C . GLU A 1 113 ? 43.128 10.656 -60.450 1.00 53.03 113 GLU A C 1
ATOM 938 O O . GLU A 1 113 ? 42.313 11.354 -61.048 1.00 53.03 113 GLU A O 1
ATOM 943 N N . THR A 1 114 ? 42.724 9.612 -59.722 1.00 55.66 114 THR A N 1
ATOM 944 C CA . THR A 1 114 ? 41.337 9.121 -59.589 1.00 55.66 114 THR A CA 1
ATOM 945 C C . THR A 1 114 ? 40.493 9.806 -58.495 1.00 55.66 114 THR A C 1
ATOM 947 O O . THR A 1 114 ? 39.289 9.550 -58.383 1.00 55.66 114 THR A O 1
ATOM 950 N N . GLY A 1 115 ? 41.071 10.700 -57.688 1.00 56.38 115 GLY A N 1
ATOM 951 C CA . GLY A 1 115 ? 40.369 11.429 -56.616 1.00 56.38 115 GLY A CA 1
ATOM 952 C C . GLY A 1 115 ? 39.481 12.548 -57.122 1.00 56.38 115 GLY A C 1
ATOM 953 O O . GLY A 1 115 ? 38.374 12.736 -56.621 1.00 56.38 115 GLY A O 1
ATOM 954 N N . LEU A 1 116 ? 39.927 13.230 -58.178 1.00 56.91 116 LEU A N 1
ATOM 955 C CA . LEU A 1 116 ? 39.115 14.208 -58.901 1.00 56.91 116 LEU A CA 1
ATOM 956 C C . LEU A 1 116 ? 37.890 13.541 -59.530 1.00 56.91 116 LEU A C 1
ATOM 958 O O . LEU A 1 116 ? 36.795 14.088 -59.468 1.00 56.91 116 LEU A O 1
ATOM 962 N N . GLU A 1 117 ? 38.057 12.333 -60.067 1.00 58.09 117 GLU A N 1
ATOM 963 C CA . GLU A 1 117 ? 36.976 11.559 -60.677 1.00 58.09 117 GLU A CA 1
ATOM 964 C C . GLU A 1 117 ? 35.954 11.092 -59.629 1.00 58.09 117 GLU A C 1
ATOM 966 O O . GLU A 1 117 ? 34.745 11.206 -59.829 1.00 58.09 117 GLU A O 1
ATOM 971 N N . SER A 1 118 ? 36.432 10.658 -58.460 1.00 56.94 118 SER A N 1
ATOM 972 C CA . SER A 1 118 ? 35.581 10.251 -57.336 1.00 56.94 118 SER A CA 1
ATOM 973 C C . SER A 1 118 ? 34.833 11.437 -56.710 1.00 56.94 118 SER A C 1
ATOM 975 O O . SER A 1 118 ? 33.638 11.331 -56.433 1.00 56.94 118 SER A O 1
ATOM 977 N N . MET A 1 119 ? 35.485 12.597 -56.556 1.00 60.75 119 MET A N 1
ATOM 978 C CA . MET A 1 119 ? 34.819 13.844 -56.154 1.00 60.75 119 MET A CA 1
ATOM 979 C C . MET A 1 119 ? 33.768 14.287 -57.180 1.00 60.75 119 MET A C 1
ATOM 981 O O . MET A 1 119 ? 32.703 14.762 -56.788 1.00 60.75 119 MET A O 1
ATOM 985 N N . LEU A 1 120 ? 34.020 14.075 -58.477 1.00 65.06 120 LEU A N 1
ATOM 986 C CA . LEU A 1 120 ? 33.051 14.346 -59.540 1.00 65.06 120 LEU A CA 1
ATOM 987 C C . LEU A 1 120 ? 31.802 13.460 -59.407 1.00 65.06 120 LEU A C 1
ATOM 989 O O . LEU A 1 120 ? 30.683 13.942 -59.571 1.00 65.06 120 LEU A O 1
ATOM 993 N N . TRP A 1 121 ? 31.977 12.176 -59.080 1.00 69.19 121 TRP A N 1
ATOM 994 C CA . TRP A 1 121 ? 30.867 11.247 -58.849 1.00 69.19 121 TRP A CA 1
ATOM 995 C C . TRP A 1 121 ? 30.059 11.592 -57.596 1.00 69.19 121 TRP A C 1
ATOM 997 O O . TRP A 1 121 ? 28.832 11.556 -57.643 1.00 69.19 121 TRP A O 1
ATOM 1007 N N . VAL A 1 122 ? 30.716 11.989 -56.501 1.00 71.69 122 VAL A N 1
ATOM 1008 C CA . VAL A 1 122 ? 30.026 12.463 -55.286 1.00 71.69 122 VAL A CA 1
ATOM 1009 C C . VAL A 1 122 ? 29.271 13.770 -55.551 1.00 71.69 122 VAL A C 1
ATOM 1011 O O . VAL A 1 122 ? 28.155 13.931 -55.061 1.00 71.69 122 VAL A O 1
ATOM 1014 N N . GLY A 1 123 ? 29.837 14.681 -56.350 1.00 74.25 123 GLY A N 1
ATOM 1015 C CA . GLY A 1 123 ? 2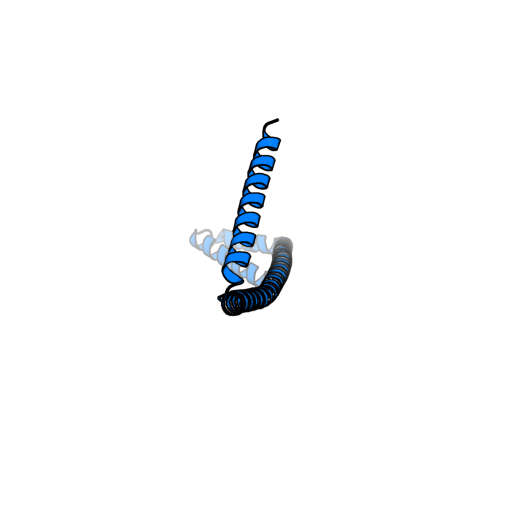9.160 15.902 -56.798 1.00 74.25 123 GLY A CA 1
ATOM 1016 C C . GLY A 1 123 ? 27.894 15.598 -57.599 1.00 74.25 123 GLY A C 1
ATOM 1017 O O . GLY A 1 123 ? 26.814 16.043 -57.222 1.00 74.25 123 GLY A O 1
ATOM 1018 N N . LYS A 1 124 ? 28.000 14.739 -58.621 1.00 76.12 124 LYS A N 1
ATOM 1019 C CA . LYS A 1 124 ? 26.853 14.305 -59.439 1.00 76.12 124 LYS A CA 1
ATOM 1020 C C . LYS A 1 124 ? 25.780 13.576 -58.629 1.00 76.12 124 LYS A C 1
ATOM 1022 O O . LYS A 1 124 ? 24.594 13.755 -58.875 1.00 76.12 124 LYS A O 1
ATOM 1027 N N . ALA A 1 125 ? 26.179 12.758 -57.655 1.00 70.38 125 ALA A N 1
ATOM 1028 C CA . ALA A 1 125 ? 25.238 12.064 -56.779 1.00 70.38 125 ALA A CA 1
ATOM 1029 C C . ALA A 1 125 ? 24.494 13.028 -55.838 1.00 70.38 125 ALA A C 1
ATOM 1031 O O . ALA A 1 125 ? 23.331 12.787 -55.516 1.00 70.38 125 ALA A O 1
ATOM 1032 N N . LYS A 1 126 ? 25.140 14.121 -55.408 1.00 75.50 126 LYS A N 1
ATOM 1033 C CA . LYS A 1 126 ? 24.484 15.188 -54.640 1.00 75.50 126 LYS A CA 1
ATOM 1034 C C . LYS A 1 126 ? 23.507 15.987 -55.499 1.00 75.50 126 LYS A C 1
ATOM 1036 O O . LYS A 1 126 ? 22.377 16.163 -55.071 1.00 75.50 126 LYS A O 1
ATOM 1041 N N . GLU A 1 127 ? 23.896 16.378 -56.712 1.00 77.81 127 GLU A N 1
ATOM 1042 C CA . GLU A 1 127 ? 22.996 17.069 -57.650 1.00 77.81 127 GLU A CA 1
ATOM 1043 C C . GLU A 1 127 ? 21.754 16.224 -57.967 1.00 77.81 127 GLU A C 1
ATOM 1045 O O . GLU A 1 127 ? 20.634 16.700 -57.814 1.00 77.81 127 GLU A O 1
ATOM 1050 N N . ALA A 1 128 ? 21.931 14.938 -58.288 1.00 75.75 128 ALA A N 1
ATOM 1051 C CA . ALA A 1 128 ? 20.809 14.033 -58.545 1.00 75.75 128 ALA A CA 1
ATOM 1052 C C . ALA A 1 128 ? 19.893 13.854 -57.320 1.00 75.75 128 ALA A C 1
ATOM 1054 O O . ALA A 1 128 ? 18.680 13.699 -57.459 1.00 75.75 128 ALA A O 1
ATOM 1055 N N . ARG A 1 129 ? 20.457 13.877 -56.105 1.00 78.38 129 ARG A N 1
ATOM 1056 C CA . ARG A 1 129 ? 19.670 13.850 -54.869 1.00 78.38 129 ARG A CA 1
ATOM 1057 C C . ARG A 1 129 ? 18.858 15.135 -54.703 1.00 78.38 129 ARG A C 1
ATOM 1059 O O . ARG A 1 129 ? 17.682 15.041 -54.368 1.00 78.38 129 ARG A O 1
ATOM 1066 N N . ASP A 1 130 ? 19.460 16.298 -54.926 1.00 79.25 130 ASP A N 1
ATOM 1067 C CA . ASP A 1 130 ? 18.788 17.591 -54.769 1.00 79.25 130 ASP A CA 1
ATOM 1068 C C . ASP A 1 130 ? 17.672 17.773 -55.816 1.00 79.25 130 ASP A C 1
ATOM 1070 O O . ASP A 1 130 ? 16.594 18.271 -55.486 1.00 79.25 130 ASP A O 1
ATOM 1074 N N . GLU A 1 131 ? 17.879 17.296 -57.049 1.00 81.38 131 GLU A N 1
ATOM 1075 C CA . GLU A 1 131 ? 16.852 17.245 -58.101 1.00 81.38 131 GLU A CA 1
ATOM 1076 C C . GLU A 1 131 ? 15.677 16.334 -57.717 1.00 81.38 131 GLU A C 1
ATOM 1078 O O . GLU A 1 131 ? 14.517 16.728 -57.856 1.00 81.38 131 GLU A O 1
ATOM 1083 N N . LEU A 1 132 ? 15.955 15.141 -57.178 1.00 77.31 132 LEU A N 1
ATOM 1084 C CA . LEU A 1 132 ? 14.917 14.239 -56.670 1.00 77.31 132 LEU A CA 1
ATOM 1085 C C . LEU A 1 132 ? 14.159 14.851 -55.487 1.00 77.31 132 LEU A C 1
ATOM 1087 O O . LEU A 1 132 ? 12.940 14.719 -55.402 1.00 77.31 132 LEU A O 1
ATOM 1091 N N . GLU A 1 133 ? 14.853 15.546 -54.587 1.00 77.06 133 GLU A N 1
ATOM 1092 C CA . GLU A 1 133 ? 14.236 16.195 -53.431 1.00 77.06 133 GLU A CA 1
ATOM 1093 C C . GLU A 1 133 ? 13.353 17.389 -53.843 1.00 77.06 133 GLU A C 1
ATOM 1095 O O . GLU A 1 133 ? 12.316 17.632 -53.225 1.00 77.06 133 GLU A O 1
ATOM 1100 N N . GLN A 1 134 ? 13.717 18.114 -54.906 1.00 76.06 134 GLN A N 1
ATOM 1101 C CA . GLN A 1 134 ? 12.867 19.152 -55.500 1.00 76.06 134 GLN A CA 1
ATOM 1102 C C . GLN A 1 134 ? 11.663 18.571 -56.248 1.00 76.06 134 GLN A C 1
ATOM 1104 O O . GLN A 1 134 ? 10.563 19.104 -56.106 1.00 76.06 134 GLN A O 1
ATOM 1109 N N . ALA A 1 135 ? 11.838 17.477 -56.994 1.00 74.31 135 ALA A N 1
ATOM 1110 C CA . ALA A 1 135 ? 10.737 16.789 -57.669 1.00 74.31 135 ALA A CA 1
ATOM 1111 C C . ALA A 1 135 ? 9.699 16.262 -56.661 1.00 74.31 135 ALA A C 1
ATOM 1113 O O . ALA A 1 135 ? 8.506 16.503 -56.828 1.00 74.31 135 ALA A O 1
ATOM 1114 N N . LEU A 1 136 ? 10.159 15.656 -55.560 1.00 67.62 136 LEU A N 1
ATOM 1115 C CA . LEU A 1 136 ? 9.301 15.197 -54.460 1.00 67.62 136 LEU A CA 1
ATOM 1116 C C . LEU A 1 136 ? 8.547 16.349 -53.772 1.00 67.62 136 LEU A C 1
ATOM 1118 O O . LEU A 1 136 ? 7.374 16.203 -53.448 1.00 67.62 136 LEU A O 1
ATOM 1122 N N . LYS A 1 137 ? 9.178 17.519 -53.595 1.00 69.06 137 LYS A N 1
ATOM 1123 C CA . LYS A 1 137 ? 8.509 18.722 -53.050 1.00 69.06 137 LYS A CA 1
ATOM 1124 C C . LYS A 1 137 ? 7.535 19.379 -54.041 1.00 69.06 137 LYS A C 1
ATOM 1126 O O . LYS A 1 137 ? 6.639 20.110 -53.621 1.00 69.06 137 LYS A O 1
ATOM 1131 N N . GLY A 1 138 ? 7.710 19.151 -55.343 1.00 59.34 138 GLY A N 1
ATOM 1132 C CA . GLY A 1 138 ? 6.797 19.604 -56.396 1.00 59.34 138 GLY A CA 1
ATOM 1133 C C . GLY A 1 138 ? 5.547 18.731 -56.535 1.00 59.34 138 GLY A C 1
ATOM 1134 O O . GLY A 1 138 ? 4.476 19.261 -56.821 1.00 59.34 138 GLY A O 1
ATOM 1135 N N . GLU A 1 139 ? 5.659 17.423 -56.279 1.00 54.50 139 GLU A N 1
ATOM 1136 C CA . GLU A 1 139 ? 4.526 16.482 -56.292 1.00 54.50 139 GLU A CA 1
ATOM 1137 C C . GLU A 1 139 ? 3.559 16.660 -55.107 1.00 54.50 139 GLU A C 1
ATOM 1139 O O . GLU A 1 139 ? 2.395 16.296 -55.224 1.00 54.50 139 GLU A O 1
ATOM 1144 N N . GLU A 1 140 ? 3.974 17.274 -53.993 1.00 51.75 140 GLU A N 1
ATOM 1145 C CA . GLU A 1 140 ? 3.072 17.573 -52.862 1.00 51.75 140 GLU A CA 1
ATOM 1146 C C . GLU A 1 140 ? 2.124 18.772 -53.105 1.00 51.75 140 GLU A C 1
ATOM 1148 O O . GLU A 1 140 ? 1.241 19.019 -52.285 1.00 51.75 140 GLU A O 1
ATOM 1153 N N . ASN A 1 141 ? 2.271 19.518 -54.212 1.00 49.84 141 ASN A N 1
ATOM 1154 C CA . ASN A 1 141 ? 1.452 20.703 -54.529 1.00 49.84 141 ASN A CA 1
ATOM 1155 C C . ASN A 1 141 ? 0.696 20.625 -55.877 1.00 49.84 141 ASN A C 1
ATOM 1157 O O . ASN A 1 141 ? 0.258 21.664 -56.383 1.00 49.84 141 ASN A O 1
ATOM 1161 N N . ALA A 1 142 ? 0.529 19.431 -56.456 1.00 47.25 142 ALA A N 1
ATOM 1162 C CA . ALA A 1 142 ? -0.303 19.175 -57.641 1.00 47.25 142 ALA A CA 1
ATOM 1163 C C . ALA A 1 142 ? -1.477 18.247 -57.296 1.00 47.25 142 ALA A C 1
ATOM 1165 O O . ALA A 1 142 ? -2.586 18.494 -57.825 1.00 47.25 142 ALA A O 1
#

Radius of gyration: 42.99 Å; chains: 1; bounding box: 72×32×103 Å

pLDDT: mean 85.96, std 13.53, range [47.25, 97.25]